Protein AF-A0A2H0Q767-F1 (afdb_monomer)

Mean predicted aligned error: 14.88 Å

Nearest PDB structures (foldseek):
  2p0h-assembly1_A  TM=3.165E-01  e=2.892E-01  Homo sapiens
  5m86-assembly2_J  TM=1.669E-01  e=2.236E+00  Thermoplasma acidophilum DSM 1728
  8tzg-assembly1_A  TM=2.188E-01  e=2.371E+00  Homo sapiens
  7zu0-assembly1_A  TM=2.160E-01  e=5.697E+00  Saccharomyces cerevisiae

Foldseek 3Di:
DDDDDVVVVVVVVVVCVVPVPDPDDDDDDDPPVPVVVVVVVVVPPDWDPDPVVVVLLVPAFPDKWKWAQDPVQQWTWTQAPNDIDTHHCCDDPSVVAAQDKDKDFCLPPPVQVVVCVRVVHRWGWMWIGHVRTIMITTGHPPPVVSVVVVVVVVVVVVVVVVD

Radius of gyration: 24.25 Å; Cα contacts (8 Å, |Δi|>4): 167; chains: 1; bounding box: 82×57×29 Å

Sequence (163 aa):
MSGDKNEDFLIAHLLEETYQSLPSHDESSPLTNLNAHFDHHHSLSKYDLDPTLDNFLNRQASKTHRLEYKASIGCYRIELAHQKIDLPGNWGAFARLGREVTFVNLNNDELSELLATLLGREVQCVLIGSFGNARISFFENEDDISIKWLEKYFAGLEKKEAA

Secondary structure (DSSP, 8-state):
---HHHHHHHHHHHHHHHHHTSPP--S---TTHHHHHHHHHHSSSSSPPPHHHHHHHHHH-SEEEEEEEETTTTEEEEEETTEEEEEETTSGGGGG--SS-EEEE-TTSHHHHHHHHHHTS-EEEEEEEETTEEEEEEEETT-HHHHHHHHHHHHHHHHHH--

pLDDT: mean 76.34, std 18.49, range [36.81, 95.0]

Structure (mmCIF, N/CA/C/O backbone):
data_AF-A0A2H0Q767-F1
#
_entry.id   AF-A0A2H0Q767-F1
#
loop_
_atom_site.group_PDB
_atom_site.id
_atom_site.type_symbol
_atom_site.label_atom_id
_atom_site.label_alt_id
_atom_site.label_comp_id
_atom_site.label_asym_id
_atom_site.label_entity_id
_atom_site.label_seq_id
_atom_site.pdbx_PDB_ins_code
_atom_site.Cartn_x
_atom_site.Cartn_y
_atom_site.Cartn_z
_atom_site.occupancy
_atom_site.B_iso_or_equiv
_atom_site.auth_seq_id
_atom_site.auth_comp_id
_atom_site.auth_asym_id
_atom_site.auth_atom_id
_atom_site.pdbx_PDB_model_num
ATOM 1 N N . MET A 1 1 ? 67.580 -21.896 5.506 1.00 40.09 1 MET 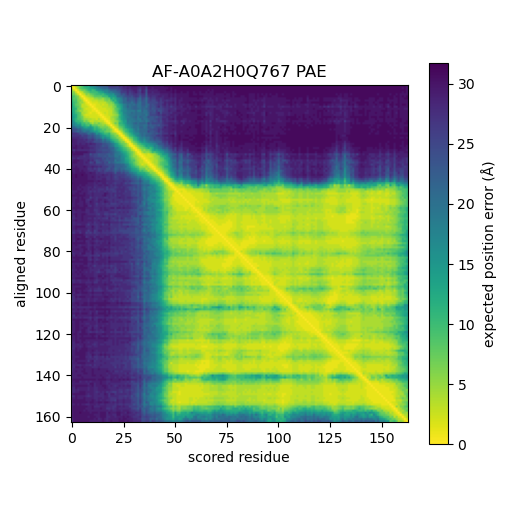A N 1
ATOM 2 C CA . MET A 1 1 ? 66.567 -22.616 4.713 1.00 40.09 1 MET A CA 1
ATOM 3 C C . MET A 1 1 ? 65.523 -23.156 5.673 1.00 40.09 1 MET A C 1
ATOM 5 O O . MET A 1 1 ? 65.935 -23.812 6.615 1.00 40.09 1 MET A O 1
ATOM 9 N N . SER A 1 2 ? 64.218 -22.962 5.565 1.00 40.50 2 SER A N 1
ATOM 10 C CA . SER A 1 2 ? 63.358 -21.957 4.932 1.00 40.50 2 SER A CA 1
ATOM 11 C C . SER A 1 2 ? 61.950 -22.260 5.473 1.00 40.50 2 SER A C 1
ATOM 13 O O . SER A 1 2 ? 61.566 -23.422 5.514 1.00 40.50 2 SER A O 1
ATOM 15 N N . GLY A 1 3 ? 61.235 -21.237 5.932 1.00 54.38 3 GLY A N 1
ATOM 16 C CA . GLY A 1 3 ? 59.835 -20.960 5.572 1.00 54.38 3 GLY A CA 1
ATOM 17 C C . GLY A 1 3 ? 58.651 -21.873 5.928 1.00 54.38 3 GLY A C 1
ATOM 18 O O . GLY A 1 3 ? 57.586 -21.311 6.105 1.00 54.38 3 GLY A O 1
ATOM 19 N N . ASP A 1 4 ? 58.749 -23.196 6.074 1.00 53.88 4 ASP A N 1
ATOM 20 C CA . ASP A 1 4 ? 57.545 -24.020 5.782 1.00 53.88 4 ASP A CA 1
ATOM 21 C C . ASP A 1 4 ? 56.580 -24.341 6.941 1.00 53.88 4 ASP A C 1
ATOM 23 O O . ASP A 1 4 ? 55.460 -24.769 6.700 1.00 53.88 4 ASP A O 1
ATOM 27 N N . LYS A 1 5 ? 56.937 -24.149 8.218 1.00 52.28 5 LYS A N 1
ATOM 28 C CA . LYS A 1 5 ? 56.085 -24.672 9.317 1.00 52.28 5 LYS A CA 1
ATOM 29 C C . LYS A 1 5 ? 54.942 -23.763 9.775 1.00 52.28 5 LYS A C 1
ATOM 31 O O . LYS A 1 5 ? 54.019 -24.252 10.418 1.00 52.28 5 LYS A O 1
ATOM 36 N N . ASN A 1 6 ? 55.006 -22.463 9.488 1.00 55.97 6 ASN A N 1
ATOM 37 C CA . ASN A 1 6 ? 53.970 -21.513 9.916 1.00 55.97 6 ASN A CA 1
ATOM 38 C C . ASN A 1 6 ? 52.883 -21.305 8.857 1.00 55.97 6 ASN A C 1
ATOM 40 O O . ASN A 1 6 ? 51.743 -21.032 9.222 1.00 55.97 6 ASN A O 1
ATOM 44 N N . GLU A 1 7 ? 53.212 -21.446 7.572 1.00 54.97 7 GLU A N 1
ATOM 45 C CA . GLU A 1 7 ? 52.232 -21.313 6.489 1.00 54.97 7 GLU A CA 1
ATOM 46 C C . GLU A 1 7 ? 51.302 -22.527 6.439 1.00 54.97 7 GLU A C 1
ATOM 48 O O . GLU A 1 7 ? 50.092 -22.346 6.355 1.00 54.97 7 GLU A O 1
ATOM 53 N N . ASP A 1 8 ? 51.825 -23.739 6.652 1.00 56.53 8 ASP A N 1
ATOM 54 C CA . ASP A 1 8 ? 51.005 -24.953 6.756 1.00 56.53 8 ASP A CA 1
ATOM 55 C C . ASP A 1 8 ? 50.030 -24.908 7.941 1.00 56.53 8 ASP A C 1
ATOM 57 O O . ASP A 1 8 ? 48.909 -25.398 7.836 1.00 56.53 8 ASP A O 1
ATOM 61 N N . PHE A 1 9 ? 50.415 -24.280 9.058 1.00 64.06 9 PHE A N 1
ATOM 62 C CA . PHE A 1 9 ? 49.528 -24.102 10.211 1.00 64.06 9 PHE A CA 1
ATOM 63 C C . PHE A 1 9 ? 48.436 -23.063 9.931 1.00 64.06 9 PHE A C 1
ATOM 65 O O . PHE A 1 9 ? 47.279 -23.278 10.280 1.00 64.06 9 PHE A O 1
ATOM 72 N N . LEU A 1 10 ? 48.780 -21.961 9.258 1.00 59.22 10 LEU A N 1
ATOM 73 C CA . LEU A 1 10 ? 47.811 -20.933 8.875 1.00 59.22 10 LEU A CA 1
ATOM 74 C C . LEU A 1 10 ? 46.819 -21.461 7.828 1.00 59.22 10 LEU A C 1
ATOM 76 O O . LEU A 1 10 ? 45.621 -21.216 7.938 1.00 59.22 10 LEU A O 1
ATOM 80 N N . ILE A 1 11 ? 47.311 -22.221 6.845 1.00 63.22 11 ILE A N 1
ATOM 81 C CA . ILE A 1 11 ? 46.496 -22.867 5.811 1.00 63.22 11 ILE A CA 1
ATOM 82 C C . ILE A 1 11 ? 45.616 -23.954 6.433 1.00 63.22 11 ILE A C 1
ATOM 84 O O . ILE A 1 11 ? 44.430 -24.012 6.120 1.00 63.22 11 ILE A O 1
ATOM 88 N N . ALA A 1 12 ? 46.143 -24.771 7.349 1.00 64.44 12 ALA A N 1
ATOM 89 C CA . ALA A 1 12 ? 45.351 -25.776 8.054 1.00 64.44 12 ALA A CA 1
ATOM 90 C C . ALA A 1 12 ? 44.237 -25.143 8.901 1.00 64.44 12 ALA A C 1
ATOM 92 O O . ALA A 1 12 ? 43.115 -25.637 8.870 1.00 64.44 12 ALA A O 1
ATOM 93 N N . HIS A 1 13 ? 44.508 -24.029 9.587 1.00 63.66 13 HIS A N 1
ATOM 94 C CA . HIS A 1 13 ? 43.507 -23.343 10.407 1.00 63.66 13 HIS A CA 1
ATOM 95 C C . HIS A 1 13 ? 42.438 -22.632 9.560 1.00 63.66 13 HIS A C 1
ATOM 97 O O . HIS A 1 13 ? 41.254 -22.693 9.880 1.00 63.66 13 HIS A O 1
ATOM 103 N N . LEU A 1 14 ? 42.829 -22.041 8.423 1.00 56.88 14 LEU A N 1
ATOM 104 C CA . LEU A 1 14 ? 41.893 -21.484 7.439 1.00 56.88 14 LEU A CA 1
ATOM 105 C C . LEU A 1 14 ? 41.010 -22.573 6.814 1.00 56.88 14 LEU A C 1
ATOM 107 O O . LEU A 1 14 ? 39.806 -22.375 6.667 1.00 56.88 14 LEU A O 1
ATOM 111 N N . LEU A 1 15 ? 41.571 -23.738 6.471 1.00 63.06 15 LEU A N 1
ATOM 112 C CA . LEU A 1 15 ? 40.794 -24.883 5.985 1.00 63.06 15 LEU A CA 1
ATOM 113 C C . LEU A 1 15 ? 39.839 -25.396 7.072 1.00 63.06 15 LEU A C 1
ATOM 115 O O . LEU A 1 15 ? 38.673 -25.655 6.794 1.00 63.06 15 LEU A O 1
ATOM 119 N N . GLU A 1 16 ? 40.292 -25.488 8.316 1.00 63.72 16 GLU A N 1
ATOM 120 C CA . GLU A 1 16 ? 39.474 -25.954 9.432 1.00 63.72 16 GLU A CA 1
ATOM 121 C C . GLU A 1 16 ? 38.266 -25.033 9.696 1.00 63.72 16 GLU A C 1
ATOM 123 O O . GLU A 1 16 ? 37.146 -25.533 9.770 1.00 63.72 16 GLU A O 1
ATOM 128 N N . GLU A 1 17 ? 38.431 -23.704 9.698 1.00 58.44 17 GLU A N 1
ATOM 129 C CA . GLU A 1 17 ? 37.298 -22.761 9.798 1.00 58.44 17 GLU A CA 1
ATOM 130 C C . GLU A 1 17 ? 36.356 -22.816 8.581 1.00 58.44 17 GLU A C 1
ATOM 132 O O . GLU A 1 17 ? 35.132 -22.713 8.724 1.00 58.44 17 GLU A O 1
ATOM 137 N N . THR A 1 18 ? 36.899 -23.016 7.375 1.00 58.97 18 THR A N 1
ATOM 138 C CA . THR A 1 18 ? 36.089 -23.054 6.143 1.00 58.97 18 THR A CA 1
ATOM 139 C C . THR A 1 18 ? 35.254 -24.337 6.043 1.00 58.97 18 THR A C 1
ATOM 141 O O . THR A 1 18 ? 34.157 -24.311 5.488 1.00 58.97 18 THR A O 1
ATOM 144 N N . TYR A 1 19 ? 35.738 -25.457 6.593 1.00 53.03 19 TYR A N 1
ATOM 145 C CA . TYR A 1 19 ? 35.079 -26.764 6.484 1.00 53.03 19 TYR A CA 1
ATOM 146 C C . TYR A 1 19 ? 34.356 -27.229 7.764 1.00 53.03 19 TYR A C 1
ATOM 148 O O . TYR A 1 19 ? 33.525 -28.130 7.670 1.00 53.03 19 TYR A O 1
ATOM 156 N N . GLN A 1 20 ? 34.580 -26.613 8.935 1.00 51.25 20 GLN A N 1
ATOM 157 C CA . GLN A 1 20 ? 33.805 -26.899 10.161 1.00 51.25 20 GLN A CA 1
ATOM 158 C C . GLN A 1 20 ? 32.424 -26.221 10.206 1.00 51.25 20 GLN A C 1
ATOM 160 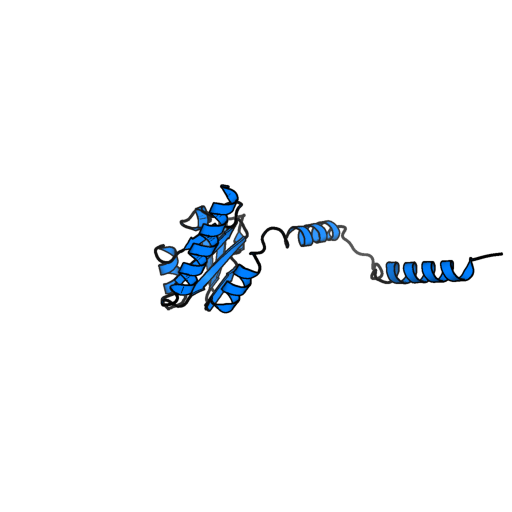O O . GLN A 1 20 ? 31.590 -26.590 11.029 1.00 51.25 20 GLN A O 1
ATOM 165 N N . SER A 1 21 ? 32.143 -25.258 9.323 1.00 47.78 21 SER A N 1
ATOM 166 C CA . SER A 1 21 ? 30.838 -24.577 9.253 1.00 47.78 21 SER A CA 1
ATOM 167 C C . SER A 1 21 ? 29.796 -25.297 8.383 1.00 47.78 21 SER A C 1
ATOM 169 O O . SER A 1 21 ? 28.673 -24.812 8.233 1.00 47.78 21 SER A O 1
ATOM 171 N N . LEU A 1 22 ? 30.120 -26.480 7.853 1.00 49.88 22 LEU A N 1
ATOM 172 C CA . LEU A 1 22 ? 29.149 -27.347 7.192 1.00 49.88 22 LEU A CA 1
ATOM 173 C C . LEU A 1 22 ? 28.579 -28.347 8.210 1.00 49.88 22 LEU A C 1
ATOM 175 O O . LEU A 1 22 ? 29.339 -29.155 8.747 1.00 49.88 22 LEU A O 1
ATOM 179 N N . PRO A 1 23 ? 27.261 -28.334 8.493 1.00 43.94 23 PRO A N 1
ATOM 180 C CA . PRO A 1 23 ? 26.659 -29.373 9.313 1.00 43.94 23 PRO A CA 1
ATOM 181 C C . PRO A 1 23 ? 26.859 -30.729 8.631 1.00 43.94 23 PRO A C 1
ATOM 183 O O . PRO A 1 23 ? 26.676 -30.870 7.419 1.00 43.94 23 PRO A O 1
ATOM 186 N N . SER A 1 24 ? 27.262 -31.716 9.428 1.00 43.41 24 SER A N 1
ATOM 187 C CA . SER A 1 24 ? 27.427 -33.107 9.027 1.00 43.41 24 SER A CA 1
ATOM 188 C C . SER A 1 24 ? 26.179 -33.597 8.293 1.00 43.41 24 SER A C 1
ATOM 190 O O . SER A 1 24 ? 25.063 -33.545 8.805 1.00 43.41 24 SER A O 1
ATOM 192 N N . HIS A 1 25 ? 26.401 -34.047 7.062 1.00 38.62 25 HIS A N 1
ATOM 193 C CA . HIS A 1 25 ? 25.398 -34.603 6.171 1.00 38.62 25 HIS A CA 1
ATOM 194 C C . HIS A 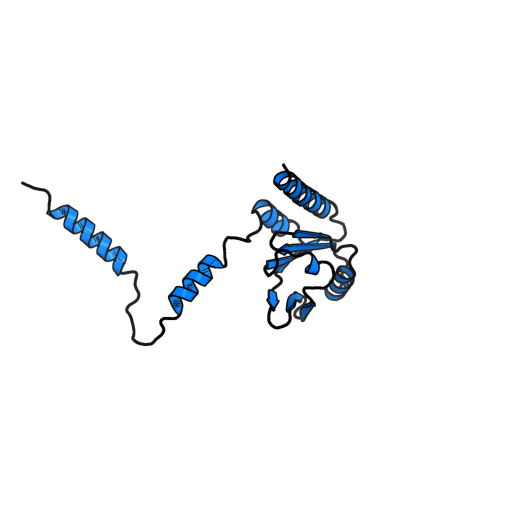1 25 ? 24.835 -35.891 6.792 1.00 38.62 25 HIS A C 1
ATOM 196 O O . HIS A 1 25 ? 25.487 -36.933 6.762 1.00 38.62 25 HIS A O 1
ATOM 202 N N . ASP A 1 26 ? 23.636 -35.806 7.364 1.00 36.81 26 ASP A N 1
ATOM 203 C CA . ASP A 1 26 ? 22.758 -36.961 7.524 1.00 36.81 26 ASP A CA 1
ATOM 204 C C . ASP A 1 26 ? 22.052 -37.192 6.176 1.00 36.81 26 ASP A C 1
ATOM 206 O O . ASP A 1 26 ? 21.660 -36.248 5.475 1.00 36.81 26 ASP A O 1
ATOM 210 N N . GLU A 1 27 ? 21.980 -38.446 5.748 1.00 48.34 27 GLU A N 1
ATOM 211 C CA . GLU A 1 27 ? 21.454 -38.844 4.446 1.00 48.34 27 GLU A CA 1
ATOM 212 C C . GLU A 1 27 ? 19.919 -38.773 4.432 1.00 48.34 27 GLU A C 1
ATOM 214 O O . GLU A 1 27 ? 19.231 -39.697 4.852 1.00 48.34 27 GLU A O 1
ATOM 219 N N . SER A 1 28 ? 19.348 -37.690 3.900 1.00 39.72 28 SER A N 1
ATOM 220 C CA . SER A 1 28 ? 18.086 -37.719 3.139 1.00 39.72 28 SER A CA 1
ATOM 221 C C . SER A 1 28 ? 17.854 -36.382 2.418 1.00 39.72 28 SER A C 1
ATOM 223 O O . SER A 1 28 ? 18.093 -35.311 2.957 1.00 39.72 28 SER A O 1
ATOM 225 N N . SER A 1 29 ? 17.456 -36.474 1.147 1.00 38.84 29 SER A N 1
ATOM 226 C CA . SER A 1 29 ? 17.217 -35.426 0.133 1.00 38.84 29 SER A CA 1
ATOM 227 C C . SER A 1 29 ? 16.571 -34.097 0.605 1.00 38.84 29 SER A C 1
ATOM 229 O O . SER A 1 29 ? 15.867 -34.118 1.610 1.00 38.84 29 SER A O 1
ATOM 231 N N . PRO A 1 30 ? 16.616 -32.979 -0.177 1.00 43.56 30 PRO A N 1
ATOM 232 C CA . PRO A 1 30 ? 16.915 -32.907 -1.617 1.00 43.56 30 PRO A CA 1
ATOM 233 C C . PRO A 1 30 ? 17.834 -31.743 -2.066 1.00 43.56 30 PRO A C 1
ATOM 235 O O . PRO A 1 30 ? 18.018 -30.734 -1.392 1.00 43.56 30 PRO A O 1
ATOM 238 N N . LEU A 1 31 ? 18.310 -31.847 -3.311 1.00 47.09 31 LEU A N 1
ATOM 239 C CA . LEU A 1 31 ? 18.922 -30.806 -4.160 1.00 47.09 31 LEU A CA 1
ATOM 240 C C . LEU A 1 31 ? 18.042 -29.545 -4.394 1.00 47.09 31 LEU A C 1
ATOM 242 O O . LEU A 1 31 ? 18.222 -28.828 -5.375 1.00 47.09 31 LEU A O 1
ATOM 246 N N . THR A 1 32 ? 17.086 -29.244 -3.514 1.00 50.91 32 THR A N 1
ATOM 247 C CA . THR A 1 32 ? 16.101 -28.161 -3.679 1.00 50.91 32 THR A CA 1
ATOM 248 C C . THR A 1 32 ? 16.551 -26.835 -3.054 1.00 50.91 32 THR A C 1
ATOM 250 O O . THR A 1 32 ? 15.924 -25.810 -3.298 1.00 50.91 32 THR A O 1
ATOM 253 N N . ASN A 1 33 ? 17.646 -26.800 -2.287 1.00 54.97 33 ASN A N 1
ATOM 254 C CA . ASN A 1 33 ? 17.946 -25.640 -1.435 1.00 54.97 33 ASN A CA 1
ATOM 255 C C . ASN A 1 33 ? 19.020 -24.660 -1.931 1.00 54.97 33 ASN A C 1
ATOM 257 O O . ASN A 1 33 ? 19.257 -23.656 -1.270 1.00 54.97 33 ASN A O 1
ATOM 261 N N . LEU A 1 34 ? 19.625 -24.874 -3.103 1.00 52.47 34 LEU A N 1
ATOM 262 C CA . LEU A 1 34 ? 20.482 -23.849 -3.722 1.00 52.47 34 LEU A CA 1
ATOM 263 C C . LEU A 1 34 ? 19.672 -22.880 -4.586 1.00 52.47 34 LEU A C 1
ATOM 265 O O . LEU A 1 34 ? 19.856 -21.672 -4.465 1.00 52.47 34 LEU A O 1
ATOM 269 N N . ASN A 1 35 ? 18.702 -23.377 -5.362 1.00 50.78 35 ASN A N 1
ATOM 270 C CA . ASN A 1 35 ? 17.742 -22.502 -6.043 1.00 50.78 35 ASN A CA 1
ATOM 271 C C . ASN A 1 35 ? 16.904 -21.710 -5.035 1.00 50.78 35 ASN A C 1
ATOM 273 O O . ASN A 1 35 ? 16.757 -20.511 -5.212 1.00 50.78 35 ASN A O 1
ATOM 277 N N . ALA A 1 36 ? 16.473 -22.322 -3.925 1.00 53.41 36 ALA A N 1
ATOM 278 C CA . ALA A 1 36 ? 15.777 -21.593 -2.865 1.00 53.41 36 ALA A CA 1
ATOM 279 C C . ALA A 1 36 ? 16.646 -20.492 -2.227 1.00 53.41 36 ALA A C 1
ATOM 281 O O . ALA A 1 36 ? 16.115 -19.451 -1.863 1.00 53.41 36 ALA A O 1
ATOM 282 N N . HIS A 1 37 ? 17.969 -20.683 -2.133 1.00 48.59 37 HIS A N 1
ATOM 283 C CA . HIS A 1 37 ? 18.908 -19.682 -1.616 1.00 48.59 37 HIS A CA 1
ATOM 284 C C . HIS A 1 37 ? 19.154 -18.533 -2.611 1.00 48.59 37 HIS A C 1
ATOM 286 O O . HIS A 1 37 ? 19.199 -17.367 -2.213 1.00 48.59 37 HIS A O 1
ATOM 292 N N . PHE A 1 38 ? 19.263 -18.833 -3.912 1.00 52.00 38 PHE A N 1
ATOM 293 C CA . PHE A 1 38 ? 19.334 -17.802 -4.954 1.00 52.00 38 PHE A CA 1
ATOM 294 C C . PHE A 1 38 ? 18.004 -17.063 -5.126 1.00 52.00 38 PHE A C 1
ATOM 296 O O . PHE A 1 38 ? 18.029 -15.847 -5.286 1.00 52.00 38 PHE A O 1
ATOM 303 N N . ASP A 1 39 ? 16.864 -17.738 -4.986 1.00 48.44 39 ASP A N 1
ATOM 304 C CA . ASP A 1 39 ? 15.541 -17.110 -4.954 1.00 48.44 39 ASP A CA 1
ATOM 305 C C . ASP A 1 39 ? 15.363 -16.253 -3.687 1.00 48.44 39 ASP A C 1
ATOM 307 O O . ASP A 1 39 ? 14.793 -15.164 -3.757 1.00 48.44 39 ASP A O 1
ATOM 311 N N . HIS A 1 40 ? 15.928 -16.661 -2.540 1.00 45.28 40 HIS A N 1
ATOM 312 C CA . HIS A 1 40 ? 15.919 -15.845 -1.320 1.00 45.28 40 HIS A CA 1
ATOM 313 C C . HIS A 1 40 ? 16.731 -14.557 -1.489 1.00 45.28 40 HIS A C 1
ATOM 315 O O . HIS A 1 40 ? 16.238 -13.479 -1.156 1.00 45.28 40 HIS A O 1
ATOM 321 N N . HIS A 1 41 ? 17.922 -14.631 -2.089 1.00 39.94 41 HIS A N 1
ATOM 322 C CA . HIS A 1 41 ? 18.767 -13.454 -2.310 1.00 39.94 41 HIS A CA 1
ATOM 323 C C . HIS A 1 41 ? 18.360 -12.595 -3.517 1.00 39.94 41 HIS A C 1
ATOM 325 O O . HIS A 1 41 ? 18.634 -11.396 -3.516 1.00 39.94 41 HIS A O 1
ATOM 331 N N . HIS A 1 42 ? 17.653 -13.143 -4.510 1.00 38.81 42 HIS A N 1
ATOM 332 C CA . HIS A 1 42 ? 17.061 -12.343 -5.588 1.00 38.81 42 HIS A CA 1
ATOM 333 C C . HIS A 1 42 ? 15.733 -11.673 -5.200 1.00 38.81 42 HIS A C 1
ATOM 335 O O . HIS A 1 42 ? 15.315 -10.738 -5.887 1.00 38.81 42 HIS A O 1
ATOM 341 N N . SER A 1 43 ? 15.092 -12.092 -4.103 1.00 41.16 43 SER A N 1
ATOM 342 C CA . SER A 1 43 ? 13.801 -11.538 -3.661 1.00 41.16 43 SER A CA 1
ATOM 343 C C . SER A 1 43 ? 13.886 -10.295 -2.760 1.00 41.16 43 SER A C 1
ATOM 345 O O . SER A 1 43 ? 12.855 -9.678 -2.498 1.00 41.16 43 SER A O 1
ATOM 347 N N . LEU A 1 44 ? 15.082 -9.892 -2.306 1.00 43.59 44 LEU A N 1
ATOM 348 C CA . LEU A 1 44 ? 15.224 -8.982 -1.156 1.00 43.59 44 LEU A CA 1
ATOM 349 C C . LEU A 1 44 ? 15.998 -7.670 -1.381 1.00 43.59 44 LEU A C 1
ATOM 351 O O . LEU A 1 44 ? 16.289 -7.009 -0.398 1.00 43.59 44 LEU A O 1
ATOM 355 N N . SER A 1 45 ? 16.357 -7.243 -2.603 1.00 41.44 45 SER A N 1
ATOM 356 C CA . SER A 1 45 ? 17.160 -5.997 -2.706 1.00 41.44 45 SER A CA 1
ATOM 357 C C . SER A 1 45 ? 16.955 -5.090 -3.921 1.00 41.44 45 SER A C 1
ATOM 359 O O . SER A 1 45 ? 17.704 -4.128 -4.081 1.00 41.44 45 SER A O 1
ATOM 361 N N . LYS A 1 46 ? 15.987 -5.358 -4.806 1.00 43.44 46 LYS A N 1
ATOM 362 C CA . LYS A 1 46 ? 15.724 -4.474 -5.965 1.00 43.44 46 LYS A CA 1
ATOM 363 C C . LYS A 1 46 ? 14.496 -3.578 -5.830 1.00 43.44 46 LYS A C 1
ATOM 365 O O . LYS A 1 46 ? 14.281 -2.742 -6.699 1.00 43.44 46 LYS A O 1
ATOM 370 N N . TYR A 1 47 ? 13.715 -3.735 -4.762 1.00 52.38 47 TYR A N 1
ATOM 371 C CA . TYR A 1 47 ? 12.421 -3.059 -4.610 1.00 52.38 47 TYR A CA 1
ATOM 372 C C . TYR A 1 47 ? 12.152 -2.565 -3.187 1.00 52.38 47 TYR A C 1
ATOM 374 O O . TYR A 1 47 ? 11.001 -2.279 -2.849 1.00 52.38 47 TYR A O 1
ATOM 382 N N . ASP A 1 48 ? 13.185 -2.491 -2.350 1.00 60.88 48 ASP A N 1
ATOM 383 C CA . ASP A 1 48 ? 13.055 -1.829 -1.060 1.00 60.88 48 ASP A CA 1
ATOM 384 C C . ASP A 1 48 ? 12.912 -0.330 -1.300 1.00 60.88 48 ASP A C 1
ATOM 386 O O . ASP A 1 48 ? 13.612 0.254 -2.131 1.00 60.88 48 ASP A O 1
ATOM 390 N N . LEU A 1 49 ? 11.938 0.276 -0.616 1.00 67.38 49 LEU A N 1
ATOM 391 C CA . LEU A 1 49 ? 11.774 1.720 -0.670 1.00 67.38 49 LEU A CA 1
ATOM 392 C C . LEU A 1 49 ? 13.063 2.377 -0.187 1.00 67.38 49 LEU A C 1
ATOM 394 O O . LEU A 1 49 ? 13.748 1.853 0.692 1.00 67.38 49 LEU A O 1
ATOM 398 N N . ASP A 1 50 ? 13.356 3.547 -0.749 1.00 81.38 50 ASP A N 1
ATOM 399 C CA . ASP A 1 50 ? 14.444 4.383 -0.263 1.00 81.38 50 ASP A CA 1
ATOM 400 C C . ASP A 1 50 ? 14.364 4.505 1.274 1.00 81.38 50 ASP A C 1
ATOM 402 O O . ASP A 1 50 ? 13.277 4.771 1.806 1.00 81.38 50 ASP A O 1
ATOM 406 N N . PRO A 1 51 ? 15.482 4.336 2.005 1.00 82.94 51 PRO A N 1
ATOM 407 C CA . PRO A 1 51 ? 15.477 4.352 3.463 1.00 82.94 51 PRO A CA 1
ATOM 408 C C . PRO A 1 51 ? 14.860 5.616 4.063 1.00 82.94 51 PRO A C 1
ATOM 410 O O . PRO A 1 51 ? 14.319 5.568 5.166 1.00 82.94 51 PRO A O 1
ATOM 413 N N . THR A 1 52 ? 14.918 6.758 3.372 1.00 85.62 52 THR A N 1
ATOM 414 C CA . THR A 1 52 ? 14.289 8.001 3.843 1.00 85.62 52 THR A CA 1
ATOM 415 C C . THR A 1 52 ? 12.773 7.870 3.836 1.00 85.62 52 THR A C 1
ATOM 417 O O . THR A 1 52 ? 12.121 8.213 4.821 1.00 85.62 52 THR A O 1
ATOM 420 N N . LEU A 1 53 ? 12.219 7.346 2.742 1.00 87.81 53 LEU A N 1
ATOM 421 C CA . LEU A 1 53 ? 10.789 7.113 2.593 1.00 87.81 53 LEU A CA 1
ATOM 422 C C . LEU A 1 53 ? 10.300 6.039 3.569 1.00 87.81 53 LEU A C 1
ATOM 424 O O . LEU A 1 53 ? 9.284 6.235 4.230 1.00 87.81 53 LEU A O 1
ATOM 428 N N . ASP A 1 54 ? 11.036 4.938 3.706 1.00 87.50 54 ASP A N 1
ATOM 429 C CA . ASP A 1 54 ? 10.668 3.865 4.632 1.00 87.50 54 ASP A CA 1
ATOM 430 C C . ASP A 1 54 ? 10.660 4.359 6.089 1.00 87.50 54 ASP A C 1
ATOM 432 O O . ASP A 1 54 ? 9.680 4.181 6.814 1.00 87.50 54 ASP A O 1
ATOM 436 N N . ASN A 1 55 ? 11.695 5.105 6.494 1.00 87.25 55 ASN A N 1
ATOM 437 C CA . ASN A 1 55 ? 11.754 5.733 7.815 1.00 87.25 55 ASN A CA 1
ATOM 438 C C . ASN A 1 55 ? 10.636 6.755 8.041 1.00 87.25 55 ASN A C 1
ATOM 440 O O . ASN A 1 55 ? 10.119 6.855 9.154 1.00 87.25 55 ASN A O 1
ATOM 444 N N . PHE A 1 56 ? 10.276 7.528 7.016 1.00 90.56 56 PHE A N 1
ATOM 445 C CA . PHE A 1 56 ? 9.174 8.478 7.097 1.00 90.56 56 PHE A CA 1
ATOM 446 C C . PHE A 1 56 ? 7.848 7.756 7.361 1.00 90.56 56 PHE A C 1
ATOM 448 O O . PHE A 1 56 ? 7.161 8.072 8.333 1.00 90.56 56 PHE A O 1
ATOM 455 N N . LEU A 1 57 ? 7.530 6.735 6.558 1.00 90.88 57 LEU A N 1
ATOM 456 C CA . LEU A 1 57 ? 6.305 5.947 6.702 1.00 90.88 57 LEU A CA 1
ATOM 457 C C . LEU A 1 57 ? 6.234 5.257 8.067 1.00 90.88 57 LEU A C 1
ATOM 459 O O . LEU A 1 57 ? 5.195 5.308 8.714 1.00 90.88 57 LEU A O 1
ATOM 463 N N . ASN A 1 58 ? 7.338 4.679 8.546 1.00 88.44 58 ASN A N 1
ATOM 464 C CA . ASN A 1 58 ? 7.380 4.007 9.848 1.00 88.44 58 ASN A CA 1
ATOM 465 C C . ASN A 1 58 ? 7.173 4.962 11.037 1.00 88.44 58 ASN A C 1
ATOM 467 O O . ASN A 1 58 ? 6.798 4.513 12.117 1.00 88.44 58 ASN A O 1
ATOM 471 N N . ARG A 1 59 ? 7.442 6.264 10.865 1.00 88.69 59 ARG A N 1
ATOM 472 C CA . ARG A 1 59 ? 7.297 7.274 11.926 1.00 88.69 59 ARG A CA 1
ATOM 473 C C . ARG A 1 59 ? 5.969 8.017 11.885 1.00 88.69 59 ARG A C 1
ATOM 475 O O . ARG A 1 59 ? 5.476 8.378 12.945 1.00 88.69 59 ARG A O 1
ATOM 482 N N . GLN A 1 60 ? 5.466 8.316 10.689 1.00 91.81 60 GLN A N 1
ATOM 483 C CA . GLN A 1 60 ? 4.295 9.179 10.504 1.00 91.81 60 GLN A CA 1
ATOM 484 C C . GLN A 1 60 ? 3.016 8.390 10.229 1.00 91.81 60 GLN A C 1
ATOM 486 O O . GLN A 1 60 ? 1.946 8.794 10.670 1.00 91.81 60 GLN A O 1
ATOM 491 N N . ALA A 1 61 ? 3.093 7.256 9.523 1.00 90.62 61 ALA A N 1
ATOM 492 C CA . ALA A 1 61 ? 1.891 6.484 9.249 1.00 90.62 61 ALA A CA 1
ATOM 493 C C . ALA A 1 61 ? 1.393 5.830 10.542 1.00 90.62 61 ALA A C 1
ATOM 495 O O . ALA A 1 61 ? 2.127 5.109 11.219 1.00 90.62 61 ALA A O 1
ATOM 496 N N . SER A 1 62 ? 0.107 6.011 10.839 1.00 89.88 62 SER A N 1
ATOM 497 C CA . SER A 1 62 ? -0.563 5.324 11.948 1.00 89.88 62 SER A CA 1
ATOM 498 C C . SER A 1 62 ? -0.491 3.802 11.793 1.00 89.88 62 SER A C 1
ATOM 500 O O . SER A 1 62 ? -0.415 3.064 12.777 1.00 89.88 62 SER A O 1
ATOM 502 N N . LYS A 1 63 ? -0.523 3.318 10.545 1.00 90.44 63 LYS A N 1
ATOM 503 C CA . LYS A 1 63 ? -0.369 1.906 10.217 1.00 90.44 63 LYS A CA 1
ATOM 504 C C . LYS A 1 63 ? 0.063 1.731 8.770 1.00 90.44 63 LYS A C 1
ATOM 506 O O . LYS A 1 63 ? -0.453 2.407 7.887 1.00 90.44 63 LYS A O 1
ATOM 511 N N . THR A 1 64 ? 0.944 0.769 8.521 1.00 91.75 64 THR A N 1
ATOM 512 C CA . THR A 1 64 ? 1.343 0.371 7.167 1.00 91.75 64 THR A CA 1
ATOM 513 C C . THR A 1 64 ? 1.107 -1.120 6.985 1.00 91.75 64 THR A C 1
ATOM 515 O O . THR A 1 64 ? 1.516 -1.932 7.813 1.00 91.75 64 THR A O 1
ATOM 518 N N . HIS A 1 65 ? 0.436 -1.477 5.896 1.00 91.56 65 HIS A N 1
ATOM 519 C CA . HIS A 1 65 ? 0.125 -2.846 5.518 1.00 91.56 65 HIS A CA 1
ATOM 520 C C . HIS A 1 65 ? 0.785 -3.181 4.190 1.00 91.56 65 HIS A C 1
ATOM 522 O O . HIS A 1 65 ? 0.574 -2.499 3.188 1.00 91.56 65 HIS A O 1
ATOM 528 N N . ARG A 1 66 ? 1.555 -4.269 4.167 1.00 91.44 66 ARG A N 1
ATOM 529 C CA . ARG A 1 66 ? 2.056 -4.832 2.915 1.00 91.44 66 ARG A CA 1
ATOM 530 C C . ARG A 1 66 ? 0.926 -5.566 2.198 1.00 91.44 66 ARG A C 1
ATOM 532 O O . ARG A 1 66 ? 0.159 -6.290 2.830 1.00 91.44 66 ARG A O 1
ATOM 539 N N . LEU A 1 67 ? 0.850 -5.379 0.888 1.00 93.06 67 LEU A N 1
ATOM 540 C CA . LEU A 1 67 ? -0.072 -6.088 0.016 1.00 93.06 67 LEU A CA 1
ATOM 541 C C . LEU A 1 67 ? 0.612 -7.322 -0.558 1.00 93.06 67 LEU A C 1
ATOM 543 O O . LEU A 1 67 ? 1.717 -7.239 -1.094 1.00 93.06 67 LEU A O 1
ATOM 547 N N . GLU A 1 68 ? -0.061 -8.463 -0.478 1.00 92.56 68 GLU A N 1
ATOM 548 C CA . GLU A 1 68 ? 0.394 -9.696 -1.108 1.00 92.56 68 GLU A CA 1
ATOM 549 C C . GLU A 1 68 ? -0.281 -9.846 -2.474 1.00 92.56 68 GLU A C 1
ATOM 551 O O . GLU A 1 68 ? -1.498 -9.999 -2.554 1.00 92.56 68 GLU A O 1
ATOM 556 N N . TYR A 1 69 ? 0.487 -9.830 -3.563 1.00 93.25 69 TYR A N 1
AT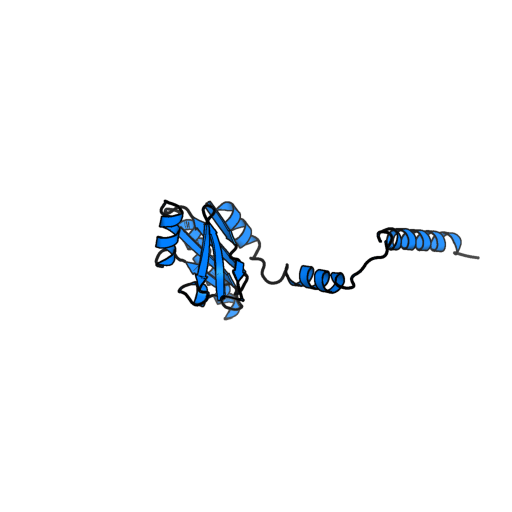OM 557 C CA . TYR A 1 69 ? -0.084 -10.065 -4.887 1.00 93.25 69 TYR A CA 1
ATOM 558 C C . TYR A 1 69 ? -0.301 -11.562 -5.147 1.00 93.25 69 TYR A C 1
ATOM 560 O O . TYR A 1 69 ? 0.641 -12.356 -5.197 1.00 93.25 69 TYR A O 1
ATOM 568 N N . LYS A 1 70 ? -1.558 -11.957 -5.351 1.00 93.44 70 LYS A N 1
ATOM 569 C CA . LYS A 1 70 ? -1.978 -13.323 -5.668 1.00 93.44 70 LYS A CA 1
ATOM 570 C C . LYS A 1 70 ? -2.115 -13.494 -7.178 1.00 93.44 70 LYS A C 1
ATOM 572 O O . LYS A 1 70 ? -3.200 -13.346 -7.738 1.00 93.44 70 LYS A O 1
ATOM 577 N N . ALA A 1 71 ? -1.019 -13.874 -7.833 1.00 90.25 71 ALA A N 1
ATOM 578 C CA . ALA A 1 71 ? -0.964 -14.041 -9.288 1.00 90.25 71 ALA A CA 1
ATOM 579 C C . ALA A 1 71 ? -2.002 -15.033 -9.854 1.00 90.25 71 ALA A C 1
ATOM 581 O O . ALA A 1 71 ? -2.464 -14.843 -10.973 1.00 90.25 71 ALA A O 1
ATOM 582 N N . SER A 1 72 ? -2.410 -16.050 -9.084 1.00 92.75 72 SER A N 1
ATOM 583 C CA . SER A 1 72 ? -3.416 -17.038 -9.508 1.00 92.75 72 SER A CA 1
ATOM 584 C C . SER A 1 72 ? -4.810 -16.451 -9.740 1.00 92.75 72 SER A C 1
ATOM 586 O O . SER A 1 72 ? -5.577 -17.010 -10.518 1.00 92.75 72 SER A O 1
ATOM 588 N N . ILE A 1 73 ? -5.138 -15.348 -9.063 1.00 92.12 73 ILE A N 1
ATOM 589 C CA . ILE A 1 73 ? -6.443 -14.674 -9.145 1.00 92.12 73 ILE A CA 1
ATOM 590 C C . ILE A 1 73 ? -6.330 -13.216 -9.610 1.00 92.12 73 ILE A C 1
ATOM 592 O O . ILE A 1 73 ? -7.346 -12.561 -9.801 1.00 92.12 73 ILE A O 1
ATOM 596 N N . GLY A 1 74 ? -5.111 -12.705 -9.806 1.00 91.62 74 GLY A N 1
ATOM 597 C CA . GLY A 1 74 ? -4.868 -11.336 -10.262 1.00 91.62 74 GLY A CA 1
ATOM 598 C C . GLY A 1 74 ? -5.248 -10.254 -9.245 1.00 91.62 74 GLY A C 1
ATOM 599 O O . GLY A 1 74 ? -5.582 -9.141 -9.647 1.00 91.62 74 GLY A O 1
ATOM 600 N N . CYS A 1 75 ? -5.212 -10.561 -7.944 1.00 95.00 75 CYS A N 1
ATOM 601 C CA . CYS A 1 75 ? -5.634 -9.643 -6.878 1.00 95.00 75 CYS A CA 1
ATOM 602 C C . CYS A 1 75 ? -4.498 -9.303 -5.908 1.00 95.00 75 CYS A C 1
ATOM 604 O O . CYS A 1 75 ? -3.636 -10.134 -5.625 1.00 95.00 75 CYS A O 1
ATOM 606 N N . TYR A 1 76 ? -4.547 -8.103 -5.337 1.00 93.94 76 TYR A N 1
ATOM 607 C CA . TYR A 1 76 ? -3.793 -7.717 -4.151 1.00 93.94 76 TYR A CA 1
ATOM 608 C C . TYR A 1 76 ? -4.584 -8.073 -2.899 1.00 93.94 76 TYR A C 1
ATOM 610 O O . TYR A 1 76 ? -5.716 -7.630 -2.718 1.00 93.94 76 TYR A O 1
ATOM 618 N N . ARG A 1 77 ? -3.972 -8.853 -2.015 1.00 94.25 77 ARG A N 1
ATOM 619 C CA . ARG A 1 77 ? -4.540 -9.218 -0.727 1.00 94.25 77 ARG A CA 1
ATOM 620 C C . ARG A 1 77 ? -4.017 -8.299 0.362 1.00 94.25 77 ARG A C 1
ATOM 622 O O . ARG A 1 77 ? -2.804 -8.159 0.526 1.00 94.25 77 ARG A O 1
ATOM 629 N N . ILE A 1 78 ? -4.935 -7.745 1.145 1.00 93.12 78 ILE A N 1
ATOM 630 C CA . ILE A 1 78 ? -4.632 -7.032 2.384 1.00 93.12 78 ILE A CA 1
ATOM 631 C C . ILE A 1 78 ? -5.304 -7.726 3.567 1.00 93.12 78 ILE A C 1
ATOM 633 O O . ILE A 1 78 ? -6.430 -8.214 3.460 1.00 93.12 78 ILE A O 1
ATOM 637 N N . GLU A 1 79 ? -4.605 -7.779 4.699 1.00 91.31 79 GLU A N 1
ATOM 638 C CA . GLU A 1 79 ? -5.171 -8.235 5.967 1.00 91.31 79 GLU A CA 1
ATOM 639 C C . GLU A 1 79 ? -5.448 -7.033 6.878 1.00 91.31 79 GLU A C 1
ATOM 641 O O . GLU A 1 79 ? -4.523 -6.368 7.349 1.00 91.31 79 GLU A O 1
ATOM 646 N N . LEU A 1 80 ? -6.730 -6.749 7.112 1.00 88.19 80 LEU A N 1
ATOM 647 C CA . LEU A 1 80 ? -7.221 -5.640 7.933 1.00 88.19 80 LEU A CA 1
ATOM 648 C C . LEU A 1 80 ? -8.244 -6.165 8.933 1.00 88.19 80 LEU A C 1
ATOM 650 O O . LEU A 1 80 ? -9.142 -6.905 8.554 1.00 88.19 80 LEU A O 1
ATOM 654 N N . ALA A 1 81 ? -8.113 -5.788 10.208 1.00 85.75 81 ALA A N 1
ATOM 655 C CA . ALA A 1 81 ? -9.051 -6.179 11.270 1.00 85.75 81 ALA A CA 1
ATOM 656 C C . ALA A 1 81 ? -9.372 -7.695 11.302 1.00 85.75 81 ALA A C 1
ATOM 658 O O . ALA A 1 81 ? -10.519 -8.093 11.485 1.00 85.75 81 ALA A O 1
ATOM 659 N N . HIS A 1 82 ? -8.353 -8.543 11.101 1.00 85.81 82 HIS A N 1
ATOM 660 C CA . HIS A 1 82 ? -8.471 -10.011 11.010 1.00 85.81 82 HIS A CA 1
ATOM 661 C C . HIS A 1 82 ? -9.307 -10.531 9.826 1.00 85.81 82 HIS A C 1
ATOM 663 O O . HIS A 1 82 ? -9.669 -11.707 9.784 1.00 85.81 82 HIS A O 1
ATOM 669 N N . GLN A 1 83 ? -9.587 -9.679 8.843 1.00 88.50 83 GLN A N 1
ATOM 670 C CA . GLN A 1 83 ? -10.232 -10.034 7.587 1.00 88.50 83 GLN A CA 1
ATOM 671 C C . GLN A 1 83 ? -9.225 -9.956 6.443 1.00 88.50 83 GLN A C 1
ATOM 673 O O . GLN A 1 83 ? -8.348 -9.092 6.418 1.00 88.50 83 GLN A O 1
ATOM 678 N N . LYS A 1 84 ? -9.362 -10.870 5.480 1.00 92.31 84 LYS A N 1
ATOM 679 C CA . LYS A 1 84 ? -8.581 -10.870 4.241 1.00 92.31 84 LYS A CA 1
ATOM 680 C C . LYS A 1 84 ? -9.451 -10.325 3.127 1.00 92.31 84 LYS A C 1
ATOM 682 O O . LYS A 1 84 ? -10.526 -10.863 2.875 1.00 92.31 84 LYS A O 1
ATOM 687 N N . ILE A 1 85 ? -8.972 -9.277 2.47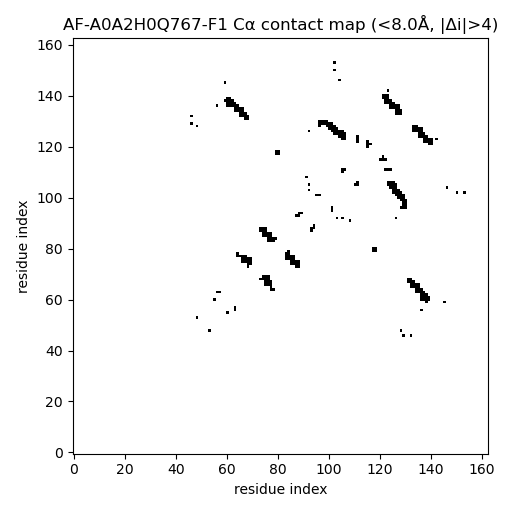7 1.00 91.94 85 ILE A N 1
ATOM 688 C CA . ILE A 1 85 ? -9.682 -8.595 1.401 1.00 91.94 85 ILE A CA 1
ATOM 689 C C . ILE A 1 85 ? -8.834 -8.723 0.147 1.00 91.94 85 ILE A C 1
ATOM 691 O O . ILE A 1 85 ? -7.653 -8.375 0.162 1.00 91.94 85 ILE A O 1
ATOM 695 N N . ASP A 1 86 ? -9.443 -9.239 -0.916 1.00 93.19 86 ASP A N 1
ATOM 696 C CA . ASP A 1 86 ? -8.822 -9.370 -2.229 1.00 93.19 86 ASP A CA 1
ATOM 697 C C . ASP A 1 86 ? -9.315 -8.238 -3.134 1.00 93.19 86 ASP A C 1
ATOM 699 O O . ASP A 1 86 ? -10.501 -8.142 -3.443 1.00 93.19 86 ASP A O 1
ATOM 703 N N . LEU A 1 87 ? -8.390 -7.377 -3.549 1.00 91.94 87 LEU A N 1
ATOM 704 C CA . LEU A 1 87 ? -8.629 -6.208 -4.390 1.00 91.94 87 LEU A CA 1
ATOM 705 C C . LEU A 1 87 ? -8.107 -6.507 -5.803 1.00 91.94 87 LEU A C 1
ATOM 707 O O . LEU A 1 87 ? -6.924 -6.831 -5.938 1.00 91.94 87 LEU A O 1
ATOM 711 N N . PRO A 1 88 ? -8.927 -6.429 -6.865 1.00 91.88 88 PRO A N 1
ATOM 712 C CA . PRO A 1 88 ? -8.458 -6.711 -8.221 1.00 91.88 88 PRO A CA 1
ATOM 713 C C . PRO A 1 88 ? -7.294 -5.800 -8.632 1.00 91.88 88 PRO A C 1
ATOM 715 O O . PRO A 1 88 ? -7.351 -4.585 -8.453 1.00 91.88 88 PRO A O 1
ATOM 718 N N . GLY A 1 89 ? -6.236 -6.368 -9.216 1.00 88.94 89 GLY A N 1
ATOM 719 C CA . GLY A 1 89 ? -5.036 -5.610 -9.597 1.00 88.94 89 GLY A CA 1
ATOM 720 C C . GLY A 1 89 ? -5.261 -4.596 -10.719 1.00 88.94 89 GLY A C 1
ATOM 721 O O . GLY A 1 89 ? -4.470 -3.676 -10.888 1.00 88.94 89 GLY A O 1
ATOM 722 N N . ASN A 1 90 ? -6.353 -4.734 -11.468 1.00 88.31 90 ASN A N 1
ATOM 723 C CA . ASN A 1 90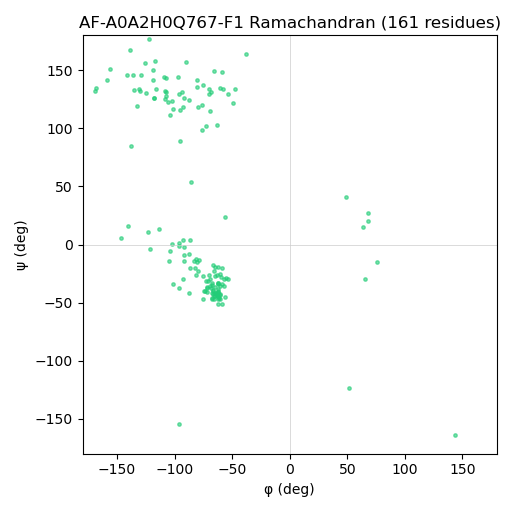 ? -6.781 -3.795 -12.500 1.00 88.31 90 ASN A CA 1
ATOM 724 C C . ASN A 1 90 ? -7.770 -2.731 -11.990 1.00 88.31 90 ASN A C 1
ATOM 726 O O . ASN A 1 90 ? -8.285 -1.960 -12.799 1.00 88.31 90 ASN A O 1
ATOM 730 N N . TRP A 1 91 ? -8.078 -2.692 -10.691 1.00 87.00 91 TRP A N 1
ATOM 731 C CA . TRP A 1 91 ? -9.059 -1.762 -10.138 1.00 87.00 91 TRP A CA 1
ATOM 732 C C . TRP A 1 91 ? -8.406 -0.461 -9.662 1.00 87.00 91 TRP A C 1
ATOM 734 O O . TRP A 1 91 ? -7.474 -0.479 -8.858 1.00 87.00 91 TRP A O 1
ATOM 744 N N . GLY A 1 92 ? -8.916 0.673 -10.155 1.00 85.25 92 GLY A N 1
ATOM 745 C CA . GLY A 1 92 ? -8.594 2.010 -9.652 1.00 85.25 92 GLY A CA 1
ATOM 746 C C . GLY A 1 92 ? -7.091 2.272 -9.562 1.00 85.25 92 GLY A C 1
ATOM 747 O O . GLY A 1 92 ? -6.352 2.130 -10.540 1.00 85.25 92 GLY A O 1
ATOM 748 N N . ALA A 1 93 ? -6.634 2.626 -8.363 1.00 87.50 93 ALA A N 1
ATOM 749 C CA . ALA A 1 93 ? -5.234 2.911 -8.075 1.00 87.50 93 ALA A CA 1
ATOM 750 C C . ALA A 1 93 ? -4.266 1.743 -8.339 1.00 87.50 93 ALA A C 1
ATOM 752 O O . ALA A 1 93 ? -3.106 1.992 -8.673 1.00 87.50 93 ALA A O 1
ATOM 753 N N . PHE A 1 94 ? -4.712 0.486 -8.242 1.00 89.62 94 PHE A N 1
ATOM 754 C CA . PHE A 1 94 ? -3.846 -0.678 -8.470 1.00 89.62 94 PHE A CA 1
ATOM 755 C C . PHE A 1 94 ? -3.434 -0.824 -9.934 1.00 89.62 94 PHE A C 1
ATOM 757 O O . PHE A 1 94 ? -2.316 -1.252 -10.207 1.00 89.62 94 PHE A O 1
ATOM 764 N N . ALA A 1 95 ? -4.276 -0.374 -10.871 1.00 87.62 95 ALA A N 1
ATOM 765 C CA . ALA A 1 95 ? -3.958 -0.395 -12.298 1.00 87.62 95 ALA A CA 1
ATOM 766 C C . ALA A 1 95 ? -2.772 0.516 -12.661 1.00 87.62 95 ALA A C 1
ATOM 768 O O . ALA A 1 95 ? -2.161 0.349 -13.715 1.00 87.62 95 ALA A O 1
ATOM 769 N N . ARG A 1 96 ? -2.442 1.483 -11.792 1.00 87.44 96 ARG A N 1
ATOM 770 C CA . ARG A 1 96 ? -1.297 2.388 -11.965 1.00 87.44 96 ARG A CA 1
ATOM 771 C C . ARG A 1 96 ? 0.024 1.764 -11.520 1.00 87.44 96 ARG A C 1
ATOM 773 O O . ARG A 1 96 ? 1.071 2.325 -11.823 1.00 87.44 96 ARG A O 1
ATOM 780 N N . LEU A 1 97 ? -0.006 0.635 -10.807 1.00 88.19 97 LEU A N 1
ATOM 781 C CA . LEU A 1 97 ? 1.202 -0.035 -10.336 1.00 88.19 97 LEU A CA 1
ATOM 782 C C . LEU A 1 97 ? 1.923 -0.700 -11.511 1.00 88.19 97 LEU A C 1
ATOM 784 O O . LEU A 1 97 ? 1.534 -1.761 -11.999 1.00 88.19 97 LEU A O 1
ATOM 788 N N . GLY A 1 98 ? 2.988 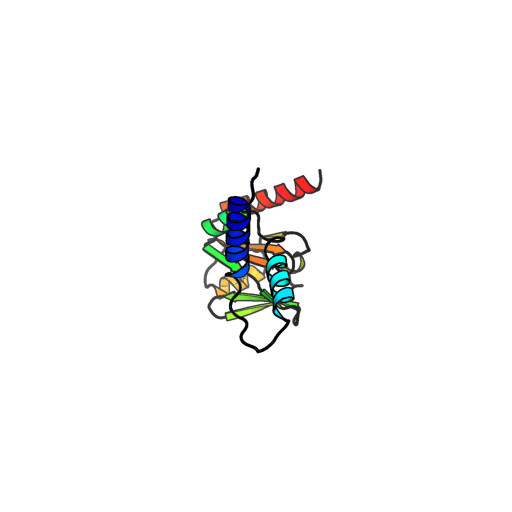-0.047 -11.964 1.00 82.81 98 GLY A N 1
ATOM 789 C CA . GLY A 1 98 ? 3.849 -0.527 -13.035 1.00 82.81 98 GLY A CA 1
ATOM 790 C C . GLY A 1 98 ? 5.092 -1.252 -12.525 1.00 82.81 98 GLY A C 1
ATOM 791 O O . GLY A 1 98 ? 5.134 -1.804 -11.426 1.00 82.81 98 GLY A O 1
ATOM 792 N N . ARG A 1 99 ? 6.145 -1.242 -13.348 1.00 81.44 99 ARG A N 1
ATOM 793 C CA . ARG A 1 99 ? 7.470 -1.751 -12.951 1.00 81.44 99 ARG A CA 1
ATOM 794 C C . ARG A 1 99 ? 8.162 -0.841 -11.936 1.00 81.44 99 ARG A C 1
ATOM 796 O O . ARG A 1 99 ? 8.928 -1.330 -11.112 1.00 81.44 99 ARG A O 1
ATOM 803 N N . GLU A 1 100 ? 7.893 0.454 -12.019 1.00 83.88 100 GLU A N 1
ATOM 804 C CA . GLU A 1 100 ? 8.494 1.491 -11.185 1.00 83.88 100 GLU A CA 1
ATOM 805 C C . GLU A 1 100 ? 7.674 1.736 -9.918 1.00 83.88 100 GLU A C 1
ATOM 807 O O . GLU A 1 100 ? 6.479 1.425 -9.846 1.00 83.88 100 GLU A O 1
ATOM 812 N N . VAL A 1 101 ? 8.336 2.284 -8.897 1.00 86.06 101 VAL A N 1
ATOM 813 C CA . VAL A 1 101 ? 7.684 2.641 -7.637 1.00 86.06 101 VAL A CA 1
ATOM 814 C C . VAL A 1 101 ? 6.752 3.816 -7.893 1.00 86.06 101 VAL A C 1
ATOM 816 O O . VAL A 1 101 ? 7.183 4.918 -8.211 1.00 86.06 101 VAL A O 1
ATOM 819 N N . THR A 1 102 ? 5.463 3.568 -7.725 1.00 88.44 102 THR A N 1
ATOM 820 C CA . THR A 1 102 ? 4.397 4.538 -7.939 1.00 88.44 102 THR A CA 1
ATOM 821 C C . THR A 1 102 ? 3.822 4.974 -6.597 1.00 88.44 102 THR A C 1
ATOM 823 O O . THR A 1 102 ? 3.675 4.163 -5.679 1.00 88.44 102 THR A O 1
ATOM 826 N N . PHE A 1 103 ? 3.465 6.253 -6.498 1.00 91.88 103 PHE A N 1
ATOM 827 C CA . PHE A 1 103 ? 2.677 6.811 -5.404 1.00 91.88 103 PHE A CA 1
ATOM 828 C C . PHE A 1 103 ? 1.273 7.157 -5.895 1.00 91.88 103 PHE A C 1
ATOM 830 O O . PHE A 1 103 ? 1.101 7.808 -6.929 1.00 91.88 103 PHE A O 1
ATOM 837 N N . VAL A 1 104 ? 0.263 6.738 -5.135 1.00 91.31 104 VAL A N 1
ATOM 838 C CA . VAL A 1 104 ? -1.133 7.099 -5.374 1.00 91.31 104 VAL A CA 1
ATOM 839 C C . VAL A 1 104 ? -1.770 7.553 -4.066 1.00 91.31 104 VAL A C 1
ATOM 841 O O . VAL A 1 104 ? -1.855 6.790 -3.104 1.00 91.31 104 VAL A O 1
ATOM 844 N N . ASN A 1 105 ? -2.235 8.800 -4.044 1.00 91.25 105 ASN A N 1
ATOM 845 C CA . ASN A 1 105 ? -3.085 9.323 -2.981 1.00 91.25 105 ASN A CA 1
ATOM 846 C C . ASN A 1 105 ? -4.512 8.783 -3.180 1.00 91.25 105 ASN A C 1
ATOM 848 O O . ASN A 1 105 ? -5.103 9.006 -4.237 1.00 91.25 105 ASN A O 1
ATOM 852 N N . LEU A 1 106 ? -5.034 8.050 -2.192 1.00 90.12 106 LEU A N 1
ATOM 853 C CA . LEU A 1 106 ? -6.341 7.392 -2.263 1.00 90.12 106 LEU A CA 1
ATOM 854 C C . LEU A 1 106 ? -7.460 8.213 -1.616 1.00 90.12 106 LEU A C 1
ATOM 856 O O . LEU A 1 106 ? -8.598 7.771 -1.662 1.00 90.12 106 LEU A O 1
ATOM 860 N N . ASN A 1 107 ? -7.184 9.390 -1.044 1.00 81.75 107 ASN A N 1
ATOM 861 C CA . ASN A 1 107 ? -8.150 10.144 -0.226 1.00 81.75 107 ASN A CA 1
ATOM 862 C C . ASN A 1 107 ? -9.461 10.523 -0.947 1.00 81.75 107 ASN A C 1
ATOM 864 O O . ASN A 1 107 ? -10.446 10.809 -0.282 1.00 81.75 107 ASN A O 1
ATOM 868 N N . ASN A 1 108 ? -9.477 10.539 -2.285 1.00 75.38 108 ASN A N 1
ATOM 869 C CA . ASN A 1 108 ? -10.674 10.806 -3.097 1.00 75.38 108 ASN A CA 1
ATOM 870 C C . ASN A 1 108 ? -11.132 9.578 -3.913 1.00 75.38 108 ASN A C 1
ATOM 872 O O . ASN A 1 108 ? -11.891 9.722 -4.869 1.00 75.38 108 ASN A O 1
ATOM 876 N N . ASP A 1 109 ? -10.606 8.392 -3.607 1.00 83.00 109 ASP A N 1
ATOM 877 C CA . ASP A 1 109 ? -10.914 7.133 -4.289 1.00 83.00 109 ASP A CA 1
ATOM 878 C C . ASP A 1 109 ? -11.988 6.359 -3.502 1.00 83.00 109 ASP A C 1
ATOM 880 O O . ASP A 1 109 ? -11.960 6.347 -2.268 1.00 83.00 109 ASP A O 1
ATOM 884 N N . GLU A 1 110 ? -12.895 5.666 -4.199 1.00 82.50 110 GLU A N 1
ATOM 885 C CA . GLU A 1 110 ? -13.913 4.774 -3.605 1.00 82.50 110 GLU A CA 1
ATOM 886 C C . GLU A 1 110 ? -13.280 3.728 -2.670 1.00 82.50 110 GLU A C 1
ATOM 888 O O . GLU A 1 110 ? -13.874 3.299 -1.678 1.00 82.50 110 GLU A O 1
ATOM 893 N N . LEU A 1 111 ? -12.031 3.340 -2.949 1.00 85.06 111 LEU A N 1
ATOM 894 C CA . LEU A 1 111 ? -11.267 2.446 -2.093 1.00 85.06 111 LEU A CA 1
ATOM 895 C C . LEU A 1 111 ? -11.050 3.020 -0.685 1.00 85.06 111 LEU A C 1
ATOM 897 O O . LEU A 1 111 ? -11.054 2.261 0.284 1.00 85.06 111 LEU A O 1
ATOM 901 N N . SER A 1 112 ? -10.864 4.335 -0.541 1.00 85.56 112 SER A N 1
ATOM 902 C CA . SER A 1 112 ? -10.641 4.939 0.778 1.00 85.56 112 SER A CA 1
ATOM 903 C C . SER A 1 112 ? -11.885 4.885 1.660 1.00 85.56 112 SER A C 1
ATOM 905 O O . SER A 1 112 ? -11.758 4.575 2.842 1.00 85.56 112 SER A O 1
ATOM 907 N N . GLU A 1 113 ? -13.082 5.059 1.092 1.00 84.69 113 GLU A N 1
ATOM 908 C CA . GLU A 1 113 ? -14.352 4.917 1.815 1.00 84.69 113 GLU A CA 1
ATOM 909 C C . GLU A 1 113 ? -14.549 3.484 2.332 1.00 84.69 113 GLU A C 1
ATOM 911 O O . GLU A 1 113 ? -14.921 3.266 3.493 1.00 84.69 113 GLU A O 1
ATOM 916 N N . LEU A 1 114 ? -14.236 2.487 1.497 1.00 86.75 114 LEU A N 1
ATOM 917 C CA . LEU A 1 114 ? -14.289 1.077 1.884 1.00 86.75 114 LEU A CA 1
ATOM 918 C C . LEU A 1 114 ? -13.311 0.778 3.029 1.00 86.75 114 LEU A C 1
ATOM 920 O O . LEU A 1 114 ? -13.680 0.142 4.018 1.00 86.75 114 LEU A O 1
ATOM 924 N N . LEU A 1 115 ? -12.074 1.267 2.929 1.00 87.38 115 LEU A N 1
ATOM 925 C CA . LEU A 1 115 ? -11.055 1.072 3.961 1.00 87.38 115 LEU A CA 1
ATOM 926 C C . LEU A 1 115 ? -11.397 1.806 5.266 1.00 87.38 115 LEU A C 1
ATOM 928 O O . LEU A 1 115 ? -11.216 1.235 6.342 1.00 87.38 115 LEU A O 1
ATOM 932 N N . ALA A 1 116 ? -11.939 3.023 5.192 1.00 86.56 116 ALA A N 1
ATOM 933 C CA . ALA A 1 116 ? -12.401 3.781 6.353 1.00 86.56 116 ALA A CA 1
ATOM 934 C C . ALA A 1 116 ? -13.546 3.058 7.080 1.00 86.56 116 ALA A C 1
ATOM 936 O O . ALA A 1 116 ? -13.528 2.934 8.307 1.00 86.56 116 ALA A O 1
ATOM 937 N N . THR A 1 117 ? -14.494 2.491 6.325 1.00 87.12 117 THR A N 1
ATOM 938 C CA . THR A 1 117 ? -15.602 1.692 6.874 1.00 87.12 117 THR A CA 1
ATOM 939 C C . THR A 1 117 ? -15.090 0.465 7.627 1.00 87.12 117 THR A C 1
ATOM 941 O O . THR A 1 117 ? -15.539 0.178 8.735 1.00 87.12 117 THR A O 1
ATOM 944 N N . LEU A 1 118 ? -14.107 -0.240 7.061 1.00 86.62 118 LEU A N 1
ATOM 945 C CA . LEU A 1 118 ? -13.496 -1.421 7.682 1.00 86.62 118 LEU A CA 1
ATOM 946 C C . LEU A 1 118 ? -12.686 -1.087 8.938 1.00 86.62 118 LEU A C 1
ATOM 948 O O . LEU A 1 118 ? -12.615 -1.893 9.865 1.00 86.62 118 LEU A O 1
ATOM 952 N N . LEU A 1 119 ? -12.063 0.091 8.970 1.00 86.56 119 LEU A N 1
ATOM 953 C CA . LEU A 1 119 ? -11.299 0.575 10.119 1.00 86.56 119 LEU A CA 1
ATOM 954 C C . LEU A 1 119 ? -12.183 1.231 11.190 1.00 86.56 119 LEU A C 1
ATOM 956 O O . LEU A 1 119 ? -11.711 1.442 12.307 1.00 86.56 119 LEU A O 1
ATOM 960 N N . GLY A 1 120 ? -13.442 1.546 10.870 1.00 86.44 120 GLY A N 1
ATOM 961 C CA . GLY A 1 120 ? -14.381 2.215 11.771 1.00 86.44 120 GLY A CA 1
ATOM 962 C C . GLY A 1 120 ? -14.008 3.666 12.091 1.00 86.44 120 GLY A C 1
ATOM 963 O O . GLY A 1 120 ? -14.431 4.189 13.120 1.00 86.44 120 GLY A O 1
ATOM 964 N N . ARG A 1 121 ? -13.180 4.303 11.254 1.00 86.50 121 ARG A N 1
ATOM 965 C CA . ARG A 1 121 ? -12.724 5.690 11.418 1.00 86.50 121 ARG A CA 1
ATOM 966 C C . ARG A 1 121 ? -12.298 6.286 10.081 1.00 86.50 121 ARG A C 1
ATOM 968 O O . ARG A 1 121 ? -11.800 5.567 9.217 1.00 86.50 121 ARG A O 1
ATOM 975 N N . GLU A 1 122 ? -12.438 7.600 9.949 1.00 86.88 122 GLU A N 1
ATOM 976 C CA . GLU A 1 122 ? -11.881 8.335 8.814 1.00 86.88 122 GLU A CA 1
ATOM 977 C C . GLU A 1 122 ? -10.353 8.345 8.894 1.00 86.88 122 GLU A C 1
ATOM 979 O O . GLU A 1 122 ? -9.764 8.615 9.945 1.00 86.88 122 GLU A O 1
ATOM 984 N N . VAL A 1 123 ? -9.713 8.010 7.779 1.00 87.00 123 VAL A N 1
ATOM 985 C CA . VAL A 1 123 ? -8.259 7.965 7.640 1.00 87.00 123 VAL A CA 1
ATOM 986 C C . VAL A 1 123 ? -7.879 8.481 6.268 1.00 87.00 123 VAL A C 1
ATOM 988 O O . VAL A 1 123 ? -8.567 8.215 5.284 1.00 87.00 123 VAL A O 1
ATOM 991 N N . GLN A 1 124 ? -6.737 9.151 6.202 1.00 91.25 124 GLN A N 1
ATOM 992 C CA . GLN A 1 124 ? -6.079 9.391 4.930 1.00 91.25 124 GLN A CA 1
ATOM 993 C C . GLN A 1 124 ? -5.301 8.134 4.536 1.00 91.25 124 GLN A C 1
ATOM 995 O O . GLN A 1 124 ? -4.728 7.441 5.380 1.00 91.25 124 GLN A O 1
ATOM 1000 N N . CYS A 1 125 ? -5.304 7.800 3.253 1.00 92.62 125 CYS A N 1
ATOM 1001 C CA . CYS A 1 125 ? -4.778 6.541 2.754 1.00 92.62 125 CYS A CA 1
ATOM 1002 C C . CYS A 1 125 ? -3.927 6.779 1.509 1.00 92.62 125 CYS A C 1
ATOM 1004 O O . CYS A 1 125 ? -4.335 7.461 0.570 1.00 92.62 125 CYS A O 1
ATOM 1006 N N . VAL A 1 126 ? -2.746 6.167 1.474 1.00 93.94 126 VAL A N 1
ATOM 1007 C CA . VAL A 1 126 ? -1.862 6.205 0.304 1.00 93.94 126 VAL A CA 1
ATOM 1008 C C . VAL A 1 126 ? -1.426 4.801 -0.077 1.00 93.94 126 VAL A C 1
ATOM 1010 O O . VAL A 1 126 ? -1.208 3.943 0.779 1.00 93.94 126 VAL A O 1
ATOM 1013 N N . LEU A 1 127 ? -1.269 4.587 -1.377 1.00 94.19 127 LEU A N 1
ATOM 1014 C CA . LEU A 1 127 ? -0.711 3.381 -1.967 1.00 94.19 127 LEU A CA 1
ATOM 1015 C C . LEU A 1 127 ? 0.677 3.707 -2.516 1.00 94.19 127 LEU A C 1
ATOM 1017 O O . LEU A 1 127 ? 0.835 4.633 -3.311 1.00 94.19 127 LEU A O 1
ATOM 1021 N N . ILE A 1 128 ? 1.680 2.942 -2.090 1.00 93.88 128 ILE A N 1
ATOM 1022 C CA . ILE A 1 128 ? 3.066 3.100 -2.537 1.00 93.88 128 ILE A CA 1
ATOM 1023 C C . ILE A 1 128 ? 3.614 1.742 -2.956 1.00 93.88 128 ILE A C 1
ATOM 1025 O O . ILE A 1 128 ? 3.494 0.763 -2.220 1.00 93.88 128 ILE A O 1
ATOM 1029 N N . GLY A 1 129 ? 4.271 1.686 -4.109 1.00 90.69 129 GLY A N 1
ATOM 1030 C CA . GLY A 1 129 ? 5.046 0.520 -4.521 1.00 90.69 129 GLY A CA 1
ATOM 1031 C C . GLY A 1 129 ? 4.960 0.239 -6.009 1.00 90.69 129 GLY A C 1
ATOM 1032 O O . GLY A 1 129 ? 4.556 1.089 -6.796 1.00 90.69 129 GLY A O 1
ATOM 1033 N N . SER A 1 130 ? 5.362 -0.964 -6.388 1.00 89.12 130 SER A N 1
ATOM 1034 C CA . SER A 1 130 ? 5.357 -1.448 -7.765 1.00 89.12 130 SER A CA 1
ATOM 1035 C C . SER A 1 130 ? 4.519 -2.721 -7.888 1.00 89.12 130 SER A C 1
ATOM 1037 O O . SER A 1 130 ? 3.974 -3.251 -6.909 1.00 89.12 130 SER A O 1
ATOM 1039 N N . PHE A 1 131 ? 4.382 -3.225 -9.111 1.00 87.44 131 PHE A N 1
ATOM 1040 C CA . PHE A 1 131 ? 3.700 -4.483 -9.373 1.00 87.44 131 PHE A CA 1
ATOM 1041 C C . PHE A 1 131 ? 4.280 -5.617 -8.514 1.00 87.44 131 PHE A C 1
ATOM 1043 O O . PHE A 1 131 ? 5.492 -5.823 -8.457 1.00 87.44 131 PHE A O 1
ATOM 1050 N N . GLY A 1 132 ? 3.407 -6.357 -7.827 1.00 83.88 132 GLY A N 1
ATOM 1051 C CA . GLY A 1 132 ? 3.805 -7.440 -6.923 1.00 83.88 132 GLY A CA 1
ATOM 1052 C C . GLY A 1 132 ? 4.377 -7.007 -5.565 1.00 83.88 132 GLY A C 1
ATOM 1053 O O . GLY A 1 132 ? 4.415 -7.830 -4.653 1.00 83.88 132 GLY A O 1
ATOM 1054 N N . ASN A 1 133 ? 4.768 -5.740 -5.387 1.00 84.88 133 ASN A N 1
ATOM 1055 C CA . ASN A 1 133 ? 5.311 -5.227 -4.130 1.00 84.88 133 ASN A CA 1
ATOM 1056 C C . ASN A 1 133 ? 4.748 -3.838 -3.816 1.00 84.88 133 ASN A C 1
ATOM 1058 O O . ASN A 1 133 ? 5.358 -2.811 -4.113 1.00 84.88 133 ASN A O 1
ATOM 1062 N N . ALA A 1 134 ? 3.571 -3.822 -3.200 1.00 91.50 134 ALA A N 1
ATOM 1063 C CA . ALA A 1 134 ? 2.881 -2.601 -2.825 1.00 91.50 134 ALA A CA 1
ATOM 1064 C C . ALA A 1 134 ? 2.539 -2.600 -1.336 1.00 91.50 134 ALA A C 1
ATOM 1066 O O . ALA A 1 134 ? 2.435 -3.645 -0.689 1.00 91.50 134 ALA A O 1
ATOM 1067 N N . ARG A 1 135 ? 2.373 -1.405 -0.784 1.00 93.19 135 ARG A N 1
ATOM 1068 C CA . ARG A 1 135 ? 1.945 -1.186 0.592 1.00 93.19 135 ARG A CA 1
ATOM 1069 C C . ARG A 1 135 ? 0.904 -0.084 0.640 1.00 93.19 135 ARG A C 1
ATOM 1071 O O . ARG A 1 135 ? 0.970 0.872 -0.130 1.00 93.19 135 ARG A O 1
ATOM 1078 N N . ILE A 1 136 ? -0.030 -0.233 1.565 1.00 93.62 136 ILE A N 1
ATOM 1079 C CA . ILE A 1 136 ? -0.998 0.798 1.912 1.00 93.62 136 ILE A CA 1
A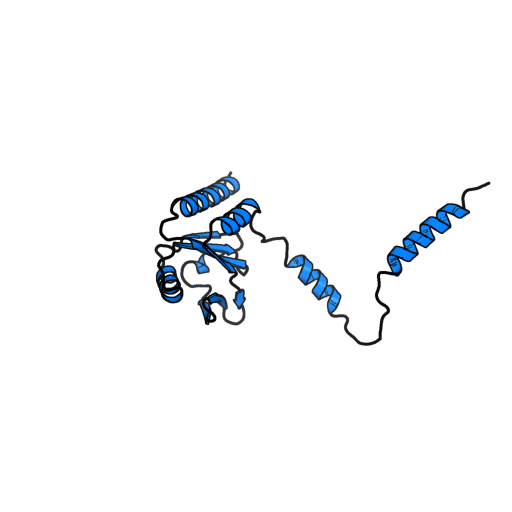TOM 1080 C C . ILE A 1 136 ? -0.616 1.359 3.273 1.00 93.62 136 ILE A C 1
ATOM 1082 O O . ILE A 1 136 ? -0.439 0.602 4.231 1.00 93.62 136 ILE A O 1
ATOM 1086 N N . SER A 1 137 ? -0.492 2.678 3.348 1.00 94.25 137 SER A N 1
ATOM 1087 C CA . SER A 1 137 ? -0.203 3.400 4.582 1.00 94.25 137 SER A CA 1
ATOM 1088 C C . SER A 1 137 ? -1.376 4.303 4.939 1.00 94.25 137 SER A C 1
ATOM 1090 O O . SER A 1 137 ? -1.915 5.008 4.086 1.00 94.25 137 SER A O 1
ATOM 1092 N N . PHE A 1 138 ? -1.758 4.260 6.211 1.00 92.81 138 PHE A N 1
ATOM 1093 C CA . PHE A 1 138 ? -2.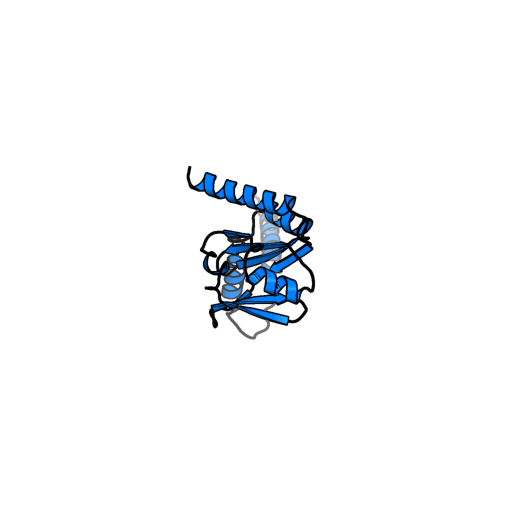871 5.005 6.782 1.00 92.81 138 PHE A CA 1
ATOM 1094 C C . PHE A 1 138 ? -2.348 6.131 7.666 1.00 92.81 138 PHE A C 1
ATOM 1096 O O . PHE A 1 138 ? -1.534 5.892 8.563 1.00 92.81 138 PHE A O 1
ATOM 1103 N N . PHE A 1 139 ? -2.874 7.328 7.468 1.00 92.69 139 PHE A N 1
ATOM 1104 C CA . PHE A 1 139 ? -2.570 8.532 8.229 1.00 92.69 139 PHE A CA 1
ATOM 1105 C C . PHE A 1 139 ? -3.828 9.020 8.948 1.00 92.69 139 PHE A C 1
ATOM 1107 O O . PHE A 1 139 ? -4.955 8.670 8.581 1.00 92.69 139 PHE A O 1
ATOM 1114 N N . GLU A 1 140 ? -3.632 9.796 10.007 1.00 88.12 140 GLU A N 1
ATOM 1115 C CA . GLU A 1 140 ? -4.742 10.468 10.680 1.00 88.12 140 GLU A CA 1
ATOM 1116 C C . GLU A 1 140 ? -5.367 11.505 9.737 1.00 88.12 140 GLU A C 1
ATOM 1118 O O . GLU A 1 140 ? -4.682 12.054 8.877 1.00 88.12 140 GLU A O 1
ATOM 1123 N N . ASN A 1 141 ? -6.677 11.753 9.862 1.00 78.25 141 ASN A N 1
ATOM 1124 C CA . ASN A 1 141 ? -7.422 12.539 8.868 1.00 78.25 141 ASN A CA 1
ATOM 1125 C C . ASN A 1 141 ? -6.929 13.998 8.726 1.00 78.25 141 ASN A C 1
ATOM 1127 O O . ASN A 1 141 ? -7.168 14.645 7.712 1.00 78.25 141 ASN A O 1
ATOM 1131 N N . GLU A 1 142 ? -6.212 14.508 9.727 1.00 80.62 142 GLU A N 1
ATOM 1132 C CA . GLU A 1 142 ? -5.682 15.874 9.766 1.00 80.62 142 GLU A CA 1
ATOM 1133 C C . GLU A 1 142 ? -4.213 15.979 9.299 1.00 80.62 142 GLU A C 1
ATOM 1135 O O . GLU A 1 142 ? -3.643 17.072 9.294 1.00 80.62 142 GLU A O 1
ATOM 1140 N N . ASP A 1 143 ? -3.577 14.874 8.888 1.00 84.00 143 ASP A N 1
ATOM 1141 C CA . ASP A 1 143 ? -2.148 14.842 8.542 1.00 84.00 143 ASP A CA 1
ATOM 1142 C C . ASP A 1 143 ? -1.846 15.241 7.082 1.00 84.00 143 ASP A C 1
ATOM 1144 O O . ASP A 1 143 ? -1.134 14.574 6.322 1.00 84.00 143 ASP A O 1
ATOM 1148 N N . ASP A 1 144 ? -2.336 16.418 6.695 1.00 87.12 144 ASP A N 1
ATOM 1149 C CA . ASP A 1 144 ? -2.079 17.012 5.380 1.00 87.12 144 ASP A CA 1
ATOM 1150 C C . ASP A 1 144 ? -0.588 17.275 5.122 1.00 87.12 144 ASP A C 1
ATOM 1152 O O . ASP A 1 144 ? -0.149 17.383 3.971 1.00 87.12 144 ASP A O 1
ATOM 1156 N N . ILE A 1 145 ? 0.200 17.448 6.187 1.00 91.12 145 ILE A N 1
ATOM 1157 C CA . ILE A 1 145 ? 1.633 17.729 6.089 1.00 91.12 145 ILE A CA 1
ATOM 1158 C C . ILE A 1 145 ? 2.350 16.503 5.533 1.00 91.12 145 ILE A C 1
ATOM 1160 O O . ILE A 1 145 ? 3.145 16.644 4.596 1.00 91.12 145 ILE A O 1
ATOM 1164 N N . SER A 1 146 ? 2.050 15.315 6.063 1.00 91.25 146 SER A N 1
ATOM 1165 C CA . SER A 1 146 ? 2.671 14.080 5.597 1.00 91.25 146 SER A CA 1
ATOM 1166 C C . SER A 1 146 ? 2.305 13.755 4.157 1.00 91.25 146 SER A C 1
ATOM 1168 O O . SER A 1 146 ? 3.185 13.414 3.361 1.00 91.25 146 SER A O 1
ATOM 1170 N N . ILE A 1 147 ? 1.038 13.940 3.783 1.00 92.00 147 ILE A N 1
ATOM 1171 C CA . ILE A 1 147 ? 0.587 13.720 2.405 1.00 92.00 147 ILE A CA 1
ATOM 1172 C C . ILE A 1 147 ? 1.295 14.670 1.435 1.00 92.00 147 ILE A C 1
ATOM 1174 O O . ILE A 1 147 ? 1.871 14.223 0.442 1.00 92.00 147 ILE A O 1
ATOM 1178 N N . LYS A 1 148 ? 1.365 15.969 1.757 1.00 92.00 148 LYS A N 1
ATOM 1179 C CA . LYS A 1 148 ? 2.081 16.957 0.929 1.00 92.00 148 LYS A CA 1
ATOM 1180 C C . LYS A 1 148 ? 3.575 16.668 0.829 1.00 92.00 148 LYS A C 1
ATOM 1182 O O . LYS A 1 148 ? 4.197 16.996 -0.184 1.00 92.00 148 LYS A O 1
ATOM 1187 N N . TRP A 1 149 ? 4.182 16.111 1.876 1.00 93.38 149 TRP A N 1
ATOM 1188 C CA . TRP A 1 149 ? 5.582 15.698 1.830 1.00 93.38 149 TRP A CA 1
ATOM 1189 C C . TRP A 1 149 ? 5.784 14.546 0.842 1.00 93.38 149 TRP A C 1
ATOM 1191 O O . TRP A 1 149 ? 6.674 14.637 -0.003 1.00 93.38 149 TRP A O 1
ATOM 1201 N N . LEU A 1 150 ? 4.927 13.519 0.889 1.00 92.94 150 LEU A N 1
ATOM 1202 C CA . LEU A 1 150 ? 4.969 12.387 -0.043 1.00 92.94 150 LEU A CA 1
ATOM 1203 C C . LEU A 1 150 ? 4.768 12.847 -1.491 1.00 92.94 150 LEU A C 1
ATOM 1205 O O . LEU A 1 150 ? 5.567 12.506 -2.360 1.00 92.94 150 LEU A O 1
ATOM 1209 N N . GLU A 1 151 ? 3.774 13.696 -1.744 1.00 92.31 151 GLU A N 1
ATOM 1210 C CA . GLU A 1 151 ? 3.528 14.266 -3.074 1.00 92.31 151 GLU A CA 1
ATOM 1211 C C . GLU A 1 151 ? 4.763 14.995 -3.622 1.00 92.31 151 GLU A C 1
ATOM 1213 O O . GLU A 1 151 ? 5.165 14.786 -4.768 1.00 92.31 151 GLU A O 1
ATOM 1218 N N . LYS A 1 152 ? 5.424 15.811 -2.790 1.00 91.69 152 LYS A N 1
ATOM 1219 C CA . LYS A 1 152 ? 6.664 16.505 -3.172 1.00 91.69 152 LYS A CA 1
ATOM 1220 C C . LYS A 1 152 ? 7.830 15.549 -3.396 1.00 91.69 152 LYS A C 1
ATOM 1222 O O . LYS A 1 152 ? 8.617 15.778 -4.314 1.00 91.69 152 LYS A O 1
ATOM 1227 N N . TYR A 1 153 ? 7.962 14.523 -2.559 1.00 91.31 153 TYR A N 1
ATOM 1228 C CA . TYR A 1 153 ? 9.019 13.522 -2.665 1.00 91.31 153 TYR A CA 1
ATOM 1229 C C . TYR A 1 153 ? 8.952 12.811 -4.022 1.00 91.31 153 TYR A C 1
ATOM 1231 O O . TYR A 1 153 ? 9.936 12.800 -4.761 1.00 91.31 153 TYR A O 1
ATOM 1239 N N . PHE A 1 154 ? 7.771 12.310 -4.394 1.00 89.50 154 PHE A N 1
ATOM 1240 C CA . PHE A 1 154 ? 7.578 11.593 -5.654 1.00 89.50 154 PHE A CA 1
ATOM 1241 C C . PHE A 1 154 ? 7.625 12.513 -6.883 1.00 89.50 154 PHE A C 1
ATOM 1243 O O . PHE A 1 154 ? 8.269 12.162 -7.868 1.00 89.50 154 PHE A O 1
ATOM 1250 N N . ALA A 1 155 ? 7.099 13.742 -6.804 1.00 88.06 155 ALA A N 1
ATOM 1251 C CA . ALA A 1 155 ? 7.261 14.728 -7.881 1.00 88.06 155 ALA A CA 1
ATOM 1252 C C . ALA A 1 155 ? 8.735 15.123 -8.123 1.00 88.06 155 ALA A C 1
ATOM 1254 O O . ALA A 1 155 ? 9.108 15.566 -9.212 1.00 88.06 155 ALA A O 1
ATOM 1255 N N . GLY A 1 156 ? 9.587 15.006 -7.100 1.00 83.56 156 GLY A N 1
ATOM 1256 C CA . GLY A 1 156 ? 11.028 15.229 -7.207 1.00 83.56 156 GLY A CA 1
ATOM 1257 C C . GLY A 1 156 ? 11.781 14.093 -7.905 1.00 83.56 156 GLY A C 1
ATOM 1258 O O . GLY A 1 156 ? 12.825 14.354 -8.505 1.00 83.56 156 GLY A O 1
ATOM 1259 N N . LEU A 1 157 ? 11.266 12.862 -7.843 1.00 79.56 157 LEU A N 1
ATOM 1260 C CA . LEU A 1 157 ? 11.851 11.694 -8.509 1.00 79.56 157 LEU A CA 1
ATOM 1261 C C . LEU A 1 157 ? 11.578 11.723 -10.016 1.00 79.56 157 LEU A C 1
ATOM 1263 O O . LEU A 1 157 ? 12.525 11.645 -10.794 1.00 79.56 157 LEU A O 1
ATOM 1267 N N . GLU A 1 158 ? 10.334 11.988 -10.421 1.00 70.06 158 GLU A N 1
ATOM 1268 C CA . GLU A 1 158 ? 9.949 12.079 -11.841 1.00 70.06 158 GLU A CA 1
ATOM 1269 C C . GLU A 1 158 ? 10.769 13.139 -12.603 1.00 70.06 158 GLU A C 1
ATOM 1271 O O . GLU A 1 158 ? 11.154 12.954 -13.756 1.00 70.06 158 GLU A O 1
ATOM 1276 N N . LYS A 1 159 ? 11.106 14.257 -11.943 1.00 66.50 159 LYS A N 1
ATOM 1277 C CA . LYS A 1 159 ? 11.923 15.326 -12.544 1.00 66.50 159 LYS A CA 1
ATOM 1278 C C . LYS A 1 159 ? 13.386 14.949 -12.760 1.00 66.50 159 LYS A C 1
ATOM 1280 O O . LYS A 1 159 ? 14.028 15.561 -13.608 1.00 66.50 159 LYS A O 1
ATOM 1285 N N . LYS A 1 160 ? 13.931 14.011 -11.982 1.00 61.19 160 LYS A N 1
ATOM 1286 C CA . LYS A 1 160 ? 15.321 13.555 -12.134 1.00 61.19 160 LYS A CA 1
ATOM 1287 C C . LYS A 1 160 ? 15.476 12.526 -13.247 1.00 61.19 160 LYS A C 1
ATOM 1289 O O . LYS A 1 160 ? 16.559 12.424 -13.799 1.00 61.19 160 LYS A O 1
ATOM 1294 N N . GLU A 1 161 ? 14.422 11.785 -13.564 1.00 57.28 161 GLU A N 1
ATOM 1295 C CA . GLU A 1 161 ? 14.440 10.789 -14.642 1.00 57.28 161 GLU A CA 1
ATOM 1296 C C . GLU A 1 161 ? 14.204 11.413 -16.028 1.00 57.28 161 GLU A C 1
ATOM 1298 O O . GLU A 1 161 ? 14.582 10.828 -17.039 1.00 57.28 161 GLU A O 1
ATOM 1303 N N . ALA A 1 162 ? 13.622 12.616 -16.084 1.00 54.25 162 ALA A N 1
ATOM 1304 C CA . ALA A 1 162 ? 13.350 13.346 -17.325 1.00 54.25 162 ALA A CA 1
ATOM 1305 C C . ALA A 1 162 ? 14.463 14.325 -17.770 1.00 54.25 162 ALA A C 1
ATOM 1307 O O . ALA A 1 162 ? 14.300 14.977 -18.806 1.00 54.25 162 ALA A O 1
ATOM 1308 N N . ALA A 1 163 ? 15.545 14.472 -16.995 1.00 47.97 163 ALA A N 1
ATOM 1309 C CA . ALA A 1 163 ? 16.650 15.413 -17.229 1.00 47.97 163 ALA A CA 1
ATOM 1310 C C . ALA A 1 163 ? 17.948 14.684 -17.595 1.00 47.97 163 ALA A C 1
ATOM 1312 O O . ALA A 1 163 ? 18.666 15.198 -18.483 1.00 47.97 163 ALA A O 1
#

Solvent-accessible surface area (backbone atoms only — not comparable to full-atom values): 9710 Å² total; per-residue (Å²): 140,74,86,64,76,61,56,56,50,53,51,50,51,54,50,47,63,69,60,68,74,55,79,82,84,70,96,72,86,73,96,63,61,62,63,51,49,52,52,54,64,68,72,71,72,89,77,72,67,56,68,68,58,48,54,47,47,74,72,66,33,79,41,75,44,70,36,48,55,40,76,92,77,48,21,34,33,40,80,54,93,95,39,81,45,77,42,55,38,77,46,75,76,46,54,65,39,40,92,53,78,36,80,41,82,27,72,88,38,75,65,34,58,55,51,20,62,73,68,74,46,79,50,33,37,36,40,42,29,21,60,73,50,35,32,43,35,31,31,57,70,82,49,60,67,61,54,53,48,51,55,52,54,53,57,54,51,60,56,64,76,75,108